Protein AF-A0AAU2BTH8-F1 (afdb_monomer)

Structure (mmCIF, N/CA/C/O backbone):
data_AF-A0AAU2BTH8-F1
#
_entry.id   AF-A0AAU2BTH8-F1
#
loop_
_atom_site.group_PDB
_atom_site.id
_atom_site.type_symbol
_atom_site.label_atom_id
_atom_site.label_alt_id
_atom_site.label_comp_id
_atom_site.label_asym_id
_atom_site.label_entity_id
_atom_site.label_seq_id
_atom_site.pdbx_PDB_ins_code
_atom_site.Cartn_x
_atom_site.Cartn_y
_atom_site.Cartn_z
_atom_site.occupancy
_atom_site.B_iso_or_equiv
_atom_site.auth_seq_id
_atom_site.auth_comp_id
_atom_site.auth_asym_id
_atom_site.auth_atom_id
_atom_site.pdbx_PDB_model_num
ATOM 1 N N . MET A 1 1 ? 7.923 -5.313 2.176 1.00 85.38 1 MET A N 1
ATOM 2 C CA . MET A 1 1 ? 8.107 -5.982 3.478 1.00 85.38 1 MET A CA 1
ATOM 3 C C . MET A 1 1 ? 9.080 -7.134 3.306 1.00 85.38 1 MET A C 1
ATOM 5 O O . MET A 1 1 ? 8.859 -7.974 2.439 1.00 85.38 1 MET A O 1
ATOM 9 N N . ARG A 1 2 ? 10.132 -7.165 4.125 1.00 87.44 2 ARG A N 1
ATOM 10 C CA . ARG A 1 2 ? 11.126 -8.245 4.199 1.00 87.44 2 ARG A CA 1
ATOM 11 C C . ARG A 1 2 ? 11.371 -8.553 5.667 1.00 87.44 2 ARG A C 1
ATOM 13 O O . ARG A 1 2 ? 11.503 -7.613 6.441 1.00 87.44 2 ARG A O 1
ATOM 20 N N . GLU A 1 3 ? 11.394 -9.827 6.058 1.00 82.75 3 GLU A N 1
ATOM 21 C CA . GLU A 1 3 ? 11.675 -10.228 7.452 1.00 82.75 3 GLU A CA 1
ATOM 22 C C . GLU A 1 3 ? 10.814 -9.469 8.487 1.00 82.75 3 GLU A C 1
ATOM 24 O O . GLU A 1 3 ? 11.285 -9.064 9.544 1.00 82.75 3 GLU A O 1
ATOM 29 N N . ARG A 1 4 ? 9.531 -9.233 8.166 1.00 79.12 4 ARG A N 1
ATOM 30 C CA . ARG A 1 4 ? 8.569 -8.441 8.970 1.00 79.12 4 ARG A CA 1
ATOM 31 C C . ARG A 1 4 ? 8.890 -6.950 9.113 1.00 79.12 4 ARG A C 1
ATOM 33 O O . ARG A 1 4 ? 8.137 -6.221 9.752 1.00 79.12 4 ARG A O 1
ATOM 40 N N . LYS A 1 5 ? 9.952 -6.464 8.476 1.00 88.50 5 LYS A N 1
ATOM 41 C CA . LYS A 1 5 ? 10.222 -5.038 8.346 1.00 88.50 5 LYS A CA 1
ATOM 42 C C . LYS A 1 5 ? 9.467 -4.485 7.143 1.00 88.50 5 LYS A C 1
ATOM 44 O O . LYS A 1 5 ? 9.673 -4.903 5.998 1.00 88.50 5 LYS A O 1
ATOM 49 N N . VAL A 1 6 ? 8.588 -3.528 7.409 1.00 93.44 6 VAL A N 1
ATOM 50 C CA . VAL A 1 6 ? 7.978 -2.692 6.376 1.00 93.44 6 VAL A CA 1
ATOM 51 C C . VAL A 1 6 ? 8.906 -1.511 6.118 1.00 93.44 6 VAL A C 1
ATOM 53 O O . VAL A 1 6 ? 9.531 -0.968 7.025 1.00 93.44 6 VAL A O 1
ATOM 56 N N . THR A 1 7 ? 9.077 -1.168 4.851 1.00 94.75 7 THR A N 1
ATOM 57 C CA . THR A 1 7 ? 9.836 0.004 4.425 1.00 94.75 7 THR A CA 1
ATOM 58 C C . THR A 1 7 ? 9.003 0.654 3.348 1.00 94.75 7 THR A C 1
ATOM 60 O O . THR A 1 7 ? 8.680 0.004 2.353 1.00 94.75 7 THR A O 1
ATOM 63 N N . GLU A 1 8 ? 8.596 1.887 3.606 1.00 94.25 8 GLU A N 1
ATOM 64 C CA . GLU A 1 8 ? 7.877 2.694 2.638 1.00 94.25 8 GLU A CA 1
ATOM 65 C C . GLU A 1 8 ? 8.851 3.152 1.553 1.00 94.25 8 GLU A C 1
ATOM 67 O O . GLU A 1 8 ? 10.003 3.499 1.831 1.00 94.25 8 GLU A O 1
ATOM 72 N N . LEU A 1 9 ? 8.402 3.076 0.306 1.00 93.12 9 LEU A N 1
ATOM 73 C CA . LEU A 1 9 ? 9.192 3.457 -0.851 1.00 93.12 9 LEU A CA 1
ATOM 74 C C . LEU A 1 9 ? 8.695 4.816 -1.318 1.00 93.12 9 LEU A C 1
ATOM 76 O O . LEU A 1 9 ? 7.629 4.916 -1.916 1.00 93.12 9 LEU A O 1
ATOM 80 N N . VAL A 1 10 ? 9.476 5.851 -1.031 1.00 90.06 10 VAL A N 1
ATOM 81 C CA . VAL A 1 10 ? 9.199 7.204 -1.507 1.00 90.06 10 VAL A CA 1
ATOM 82 C C . VAL A 1 10 ? 9.930 7.392 -2.839 1.00 90.06 10 VAL A C 1
ATOM 84 O O . VAL A 1 10 ? 11.151 7.197 -2.866 1.00 90.06 10 VAL A O 1
ATOM 87 N N . PRO A 1 11 ? 9.222 7.735 -3.933 1.00 88.69 11 PRO A N 1
ATOM 88 C CA . PRO A 1 11 ? 9.853 8.024 -5.215 1.00 88.69 11 PRO A CA 1
ATOM 89 C C . PRO A 1 11 ? 10.901 9.127 -5.079 1.00 88.69 11 PRO A C 1
ATOM 91 O O . PRO A 1 11 ? 10.684 10.114 -4.373 1.00 88.69 11 PRO A O 1
ATOM 94 N N . ARG A 1 12 ? 12.034 8.983 -5.769 1.00 88.44 12 ARG A N 1
ATOM 95 C CA . ARG A 1 12 ? 13.080 10.021 -5.776 1.00 88.44 12 ARG A CA 1
ATOM 96 C C . ARG A 1 12 ? 12.658 11.270 -6.539 1.00 88.44 12 ARG A C 1
ATOM 98 O O . ARG A 1 12 ? 13.006 12.372 -6.133 1.00 88.44 12 ARG A O 1
ATOM 105 N N . ASP A 1 13 ? 11.920 11.070 -7.625 1.00 86.88 13 ASP A N 1
ATOM 106 C CA . ASP A 1 13 ? 11.425 12.113 -8.515 1.00 86.88 13 ASP A CA 1
ATOM 107 C C . ASP A 1 13 ? 9.927 11.858 -8.774 1.00 86.88 13 ASP A C 1
ATOM 109 O O . ASP A 1 13 ? 9.553 10.809 -9.304 1.00 86.88 13 ASP A O 1
ATOM 113 N N . CYS A 1 14 ? 9.056 12.803 -8.410 1.00 85.06 14 CYS A N 1
ATOM 114 C CA . CYS A 1 14 ? 7.625 12.723 -8.716 1.00 85.06 14 CYS A CA 1
ATOM 115 C C . CYS A 1 14 ? 7.347 13.277 -10.119 1.00 85.06 14 CYS A C 1
ATOM 117 O O . CYS A 1 14 ? 7.770 14.386 -10.448 1.00 85.06 14 CYS A O 1
ATOM 119 N N . ALA A 1 15 ? 6.595 12.531 -10.928 1.00 86.62 15 ALA A N 1
ATOM 120 C CA . ALA A 1 15 ? 6.088 13.000 -12.215 1.00 86.62 15 ALA A CA 1
ATOM 121 C C . ALA A 1 15 ? 4.632 13.488 -12.080 1.00 86.62 15 ALA A C 1
ATOM 123 O O . ALA A 1 15 ? 3.918 13.017 -11.190 1.00 86.62 15 ALA A O 1
ATOM 124 N N . PRO A 1 16 ? 4.165 14.402 -12.952 1.00 88.25 16 PRO A N 1
ATOM 125 C CA . PRO A 1 16 ? 2.750 14.752 -13.020 1.00 88.25 16 PRO A CA 1
ATOM 126 C C . PRO A 1 16 ? 1.857 13.528 -13.275 1.00 88.25 16 PRO A C 1
ATOM 128 O O . PRO A 1 16 ? 2.328 12.533 -13.839 1.00 88.25 16 PRO A O 1
ATOM 131 N N . PRO A 1 17 ? 0.560 13.607 -12.926 1.00 88.00 17 PRO A N 1
ATOM 132 C CA . PRO A 1 17 ? -0.409 12.574 -13.265 1.00 88.00 17 PRO A CA 1
ATOM 133 C C . PRO A 1 17 ? -0.404 12.223 -14.756 1.00 88.00 17 PRO A C 1
ATOM 135 O O . PRO A 1 17 ? -0.146 13.064 -15.626 1.00 88.00 17 PRO A O 1
ATOM 138 N N . LEU A 1 18 ? -0.732 10.965 -15.057 1.00 85.50 18 LEU A N 1
ATOM 139 C CA . LEU A 1 18 ? -0.857 10.492 -16.433 1.00 85.50 18 LEU A CA 1
ATOM 140 C C . LEU A 1 18 ? -1.848 11.373 -17.211 1.00 85.50 18 LEU A C 1
ATOM 142 O O . LEU A 1 18 ? -2.904 11.737 -16.704 1.00 85.50 18 LEU A O 1
ATOM 146 N N . GLY A 1 19 ? -1.497 11.717 -18.451 1.00 85.75 19 GLY A N 1
ATOM 147 C CA . GLY A 1 19 ? -2.293 12.614 -19.296 1.00 85.75 19 GLY A CA 1
ATOM 148 C C . GLY A 1 19 ? -1.939 14.101 -19.178 1.00 85.75 19 GLY A C 1
ATOM 149 O O . GLY A 1 19 ? -2.407 14.881 -19.998 1.00 85.75 19 GLY A O 1
ATOM 150 N N . MET A 1 20 ? -1.065 14.503 -18.246 1.00 84.88 20 MET A N 1
ATOM 151 C CA . MET A 1 20 ? -0.569 15.888 -18.119 1.00 84.88 20 MET A CA 1
ATOM 152 C C . MET A 1 20 ? 0.821 16.095 -18.755 1.00 84.88 20 MET A C 1
ATOM 154 O O . MET A 1 20 ? 1.633 16.880 -18.268 1.00 84.88 20 MET A O 1
ATOM 158 N N . GLY A 1 21 ? 1.120 15.363 -19.832 1.00 72.31 21 GLY A N 1
ATOM 159 C CA . GLY A 1 21 ? 2.455 15.298 -20.446 1.00 72.31 21 GLY A CA 1
ATOM 160 C C . GLY A 1 21 ? 2.918 16.566 -21.173 1.00 72.31 21 GLY A C 1
ATOM 161 O O . GLY A 1 21 ? 4.107 16.693 -21.442 1.00 72.31 21 GLY A O 1
ATOM 162 N N . ASP A 1 22 ? 2.012 17.506 -21.453 1.00 81.12 22 ASP A N 1
ATOM 163 C CA . ASP A 1 22 ? 2.339 18.782 -22.109 1.00 81.12 22 ASP A CA 1
ATOM 164 C C . ASP A 1 22 ? 2.984 19.796 -21.148 1.00 81.12 22 ASP A C 1
ATOM 166 O O . ASP A 1 22 ? 3.433 20.870 -21.560 1.00 81.12 22 ASP A O 1
ATOM 170 N N . LEU A 1 23 ? 3.035 19.474 -19.852 1.00 81.62 23 LEU A N 1
ATOM 171 C CA . LEU A 1 23 ? 3.765 20.273 -18.880 1.00 81.62 23 LEU A CA 1
ATOM 172 C C . LEU A 1 23 ? 5.273 20.176 -19.163 1.00 81.62 23 LEU A C 1
ATOM 174 O O . LEU A 1 23 ? 5.775 19.088 -19.444 1.00 81.62 23 LEU A O 1
ATOM 178 N N . PRO A 1 24 ? 6.030 21.282 -19.050 1.00 81.62 24 PRO A N 1
ATOM 179 C CA . PRO A 1 24 ? 7.472 21.285 -19.271 1.00 81.62 24 PRO A CA 1
ATOM 180 C C . PRO A 1 24 ? 8.200 20.628 -18.086 1.00 81.62 24 PRO A C 1
ATOM 182 O O . PRO A 1 24 ? 8.844 21.300 -17.281 1.00 81.62 24 PRO A O 1
ATOM 185 N N . VAL A 1 25 ? 8.076 19.307 -17.962 1.00 80.88 25 VAL A N 1
ATOM 186 C CA . VAL A 1 25 ? 8.712 18.493 -16.921 1.00 80.88 25 VAL A CA 1
ATOM 187 C C . VAL A 1 25 ? 9.730 17.521 -17.528 1.00 80.88 25 VAL A C 1
ATOM 189 O O . VAL A 1 25 ? 9.570 17.087 -18.671 1.00 80.88 25 VAL A O 1
ATOM 192 N N . PRO A 1 26 ? 10.796 17.162 -16.789 1.00 80.56 26 PRO A N 1
ATOM 193 C CA . PRO A 1 26 ? 11.714 16.110 -17.211 1.00 80.56 26 PRO A CA 1
ATOM 194 C C . PRO A 1 26 ? 10.987 14.773 -17.443 1.00 80.56 26 PRO A C 1
ATOM 196 O O . PRO A 1 26 ? 9.977 14.506 -16.788 1.00 80.56 26 PRO A O 1
ATOM 199 N N . PRO A 1 27 ? 11.505 13.898 -18.327 1.00 80.69 27 PRO A N 1
ATOM 200 C CA . PRO A 1 27 ? 10.939 12.568 -18.516 1.00 80.69 27 PRO A CA 1
ATOM 201 C C . PRO A 1 27 ? 10.976 11.763 -17.205 1.00 80.69 27 PRO A C 1
ATOM 203 O O . PRO A 1 27 ? 11.913 11.929 -16.413 1.00 80.69 27 PRO A O 1
ATOM 206 N N . PRO A 1 28 ? 9.996 10.869 -16.980 1.00 81.19 28 PRO A N 1
ATOM 207 C CA . PRO A 1 28 ? 9.929 10.075 -15.762 1.00 81.19 28 PRO A CA 1
ATOM 208 C C . PRO A 1 28 ? 11.162 9.178 -15.629 1.00 81.19 28 PRO A C 1
ATOM 210 O O . PRO A 1 28 ? 11.671 8.629 -16.610 1.00 81.19 28 PRO A O 1
ATOM 213 N N . ARG A 1 29 ? 11.633 9.018 -14.392 1.00 85.94 29 ARG A N 1
ATOM 214 C CA . ARG A 1 29 ? 12.763 8.153 -14.045 1.00 85.94 29 ARG A CA 1
ATOM 215 C C . ARG A 1 29 ? 12.277 6.942 -13.269 1.00 85.94 29 ARG A C 1
ATOM 217 O O . ARG A 1 29 ? 11.323 7.023 -12.504 1.00 85.94 29 ARG A O 1
ATOM 224 N N . SER A 1 30 ? 12.944 5.815 -13.479 1.00 90.31 30 SER A N 1
ATOM 225 C CA . SER A 1 30 ? 12.656 4.579 -12.759 1.00 90.31 30 SER A CA 1
ATOM 226 C C . SER A 1 30 ? 13.519 4.474 -11.508 1.00 90.31 30 SER A C 1
ATOM 228 O O . SER A 1 30 ? 14.740 4.611 -11.581 1.00 90.31 30 SER A O 1
ATOM 230 N N . ASP A 1 31 ? 12.884 4.154 -10.383 1.00 91.38 31 ASP A N 1
ATOM 231 C CA . ASP A 1 31 ? 13.577 3.733 -9.172 1.00 91.38 31 ASP A CA 1
ATOM 232 C C . ASP A 1 31 ? 13.727 2.210 -9.145 1.00 91.38 31 ASP A C 1
ATOM 234 O O . ASP A 1 31 ? 12.830 1.456 -9.527 1.00 91.38 31 ASP A O 1
ATOM 238 N N . HIS A 1 32 ? 14.884 1.750 -8.672 1.00 92.44 32 HIS A N 1
ATOM 239 C CA . HIS A 1 32 ? 15.203 0.333 -8.555 1.00 92.44 32 HIS A CA 1
ATOM 240 C C . HIS A 1 32 ? 15.321 -0.062 -7.087 1.00 92.44 32 HIS A C 1
ATOM 242 O O . HIS A 1 32 ? 15.977 0.618 -6.297 1.00 92.44 32 HIS A O 1
ATOM 248 N N . LEU A 1 33 ? 14.739 -1.208 -6.741 1.00 91.69 33 LEU A N 1
ATOM 249 C CA . LEU A 1 33 ? 14.863 -1.812 -5.421 1.00 91.69 33 LEU A CA 1
ATOM 250 C C . LEU A 1 33 ? 15.205 -3.298 -5.523 1.00 91.69 33 LEU A C 1
ATOM 252 O O . LEU A 1 33 ? 14.834 -3.988 -6.472 1.00 91.69 33 LEU A O 1
ATOM 256 N N . THR A 1 34 ? 15.897 -3.803 -4.507 1.00 93.12 34 THR A N 1
ATOM 257 C CA . THR A 1 34 ? 16.181 -5.232 -4.381 1.00 93.12 34 THR A CA 1
ATOM 258 C C . THR A 1 34 ? 14.926 -5.958 -3.905 1.00 93.12 34 THR A C 1
ATOM 260 O O . THR A 1 34 ? 14.503 -5.738 -2.773 1.00 93.12 34 THR A O 1
ATOM 263 N N . PHE A 1 35 ? 14.376 -6.845 -4.739 1.00 92.19 35 PHE A N 1
ATOM 264 C CA . PHE A 1 35 ? 13.177 -7.645 -4.455 1.00 92.19 35 PHE A CA 1
ATOM 265 C C . PHE A 1 35 ? 13.500 -9.146 -4.545 1.00 92.19 35 PHE A C 1
ATOM 267 O O . PHE A 1 35 ? 13.612 -9.717 -5.636 1.00 92.19 35 PHE A O 1
ATOM 274 N N . THR A 1 36 ? 13.730 -9.769 -3.391 1.00 92.25 36 THR A N 1
ATOM 275 C CA . THR A 1 36 ? 14.236 -11.143 -3.237 1.00 92.25 36 THR A CA 1
ATOM 276 C C . THR A 1 36 ? 13.132 -12.134 -2.908 1.00 92.25 36 THR A C 1
ATOM 278 O O . THR A 1 36 ? 12.040 -11.749 -2.511 1.00 92.25 36 THR A O 1
ATOM 281 N N . ALA A 1 37 ? 13.411 -13.431 -3.061 1.00 90.69 37 ALA A N 1
ATOM 282 C CA . ALA A 1 37 ? 12.459 -14.471 -2.686 1.00 90.69 37 ALA A CA 1
ATOM 283 C C . ALA A 1 37 ? 12.012 -14.335 -1.217 1.00 90.69 37 ALA A C 1
ATOM 285 O O . ALA A 1 37 ? 12.847 -14.135 -0.338 1.00 90.69 37 ALA A O 1
ATOM 286 N N . GLY A 1 38 ? 10.706 -14.443 -0.973 1.00 87.75 38 GLY A N 1
ATOM 287 C CA . GLY A 1 38 ? 10.062 -14.212 0.323 1.00 87.75 38 GLY A CA 1
ATOM 288 C C . GLY A 1 38 ? 9.681 -12.752 0.599 1.00 87.75 38 GLY A C 1
ATOM 289 O O . GLY A 1 38 ? 9.004 -12.485 1.592 1.00 87.75 38 GLY A O 1
ATOM 290 N N . ASP A 1 39 ? 10.078 -11.803 -0.255 1.00 91.75 39 ASP A N 1
ATOM 291 C CA . ASP A 1 39 ? 9.647 -10.413 -0.118 1.00 91.75 39 ASP A CA 1
ATOM 292 C C . ASP A 1 39 ? 8.196 -10.227 -0.566 1.00 91.75 39 ASP A C 1
ATOM 294 O O . ASP A 1 39 ? 7.741 -10.811 -1.554 1.00 91.75 39 ASP A O 1
ATOM 298 N N . PHE A 1 40 ? 7.518 -9.298 0.108 1.00 92.69 40 PHE A N 1
ATOM 299 C CA . PHE A 1 40 ? 6.209 -8.789 -0.286 1.00 92.69 40 PHE A CA 1
ATOM 300 C C . PHE A 1 40 ? 6.315 -7.333 -0.735 1.00 92.69 40 PHE A C 1
ATOM 302 O O . PHE A 1 40 ? 6.896 -6.504 -0.025 1.00 92.69 40 PHE A O 1
ATOM 309 N N . LEU A 1 41 ? 5.706 -7.003 -1.869 1.00 94.75 41 LEU A N 1
ATOM 310 C CA . LEU A 1 41 ? 5.465 -5.634 -2.315 1.00 94.75 41 LEU A CA 1
ATOM 311 C C . LEU A 1 41 ? 3.969 -5.339 -2.192 1.00 94.75 41 LEU A C 1
ATOM 313 O O . LEU A 1 41 ? 3.145 -6.113 -2.674 1.00 94.75 41 LEU A O 1
ATOM 317 N N . VAL A 1 42 ? 3.637 -4.235 -1.526 1.00 95.94 42 VAL A N 1
ATOM 318 C CA . VAL A 1 42 ? 2.262 -3.754 -1.364 1.00 95.94 42 VAL A CA 1
ATOM 319 C C . VAL A 1 42 ? 2.162 -2.425 -2.102 1.00 95.94 42 VAL A C 1
ATOM 321 O O . VAL A 1 42 ? 2.919 -1.508 -1.792 1.00 95.94 42 VAL A O 1
ATOM 324 N N . LEU A 1 43 ? 1.268 -2.347 -3.084 1.00 96.75 43 LEU A N 1
ATOM 325 C CA . LEU A 1 43 ? 0.961 -1.136 -3.847 1.00 96.75 43 LEU A CA 1
ATOM 326 C C . LEU A 1 43 ? -0.480 -0.734 -3.547 1.00 96.75 43 LEU A C 1
ATOM 328 O O . LEU A 1 43 ? -1.346 -1.605 -3.460 1.00 96.75 43 LEU A O 1
ATOM 332 N N . TYR A 1 44 ? -0.731 0.558 -3.384 1.00 96.75 44 TYR A N 1
ATOM 333 C CA . TYR A 1 44 ? -2.034 1.072 -2.979 1.00 96.75 44 TYR A CA 1
ATOM 334 C C . TYR A 1 44 ? -2.333 2.426 -3.619 1.00 96.75 44 TYR A C 1
ATOM 336 O O . TYR A 1 44 ? -1.409 3.143 -4.005 1.00 96.75 44 TYR A O 1
ATOM 344 N N . THR A 1 45 ? -3.620 2.761 -3.718 1.00 95.69 45 THR A N 1
ATOM 345 C CA . THR A 1 45 ? -4.084 4.142 -3.923 1.00 95.69 45 THR A CA 1
ATOM 346 C C . THR A 1 45 ? -4.145 4.885 -2.592 1.00 95.69 45 THR A C 1
ATOM 348 O O . THR A 1 45 ? -4.274 4.269 -1.530 1.00 95.69 45 THR A O 1
ATOM 351 N N . ASP A 1 46 ? -4.049 6.209 -2.646 1.00 94.44 46 ASP A N 1
ATOM 352 C CA . ASP A 1 46 ? -4.176 7.110 -1.495 1.00 94.44 46 ASP A CA 1
ATOM 353 C C . ASP A 1 46 ? -5.452 6.866 -0.682 1.00 94.44 46 ASP A C 1
ATOM 355 O O . ASP A 1 46 ? -5.358 6.831 0.545 1.00 94.44 46 ASP A O 1
ATOM 359 N N . GLY A 1 47 ? -6.578 6.530 -1.319 1.00 96.38 47 GLY A N 1
ATOM 360 C CA . GLY A 1 47 ? -7.815 6.136 -0.632 1.00 96.38 47 GLY A CA 1
ATOM 361 C C . GLY A 1 47 ? -7.644 5.068 0.468 1.00 96.38 47 GLY A C 1
ATOM 362 O O . GLY A 1 47 ? -8.393 5.064 1.444 1.00 96.38 47 GLY A O 1
ATOM 363 N N . VAL A 1 48 ? -6.618 4.201 0.403 1.00 96.94 48 VAL A N 1
ATOM 364 C CA . VAL A 1 48 ? -6.282 3.264 1.501 1.00 96.94 48 VAL A CA 1
ATOM 365 C C . VAL A 1 48 ? -5.773 3.985 2.745 1.00 96.94 48 VAL A C 1
ATOM 367 O O . VAL A 1 48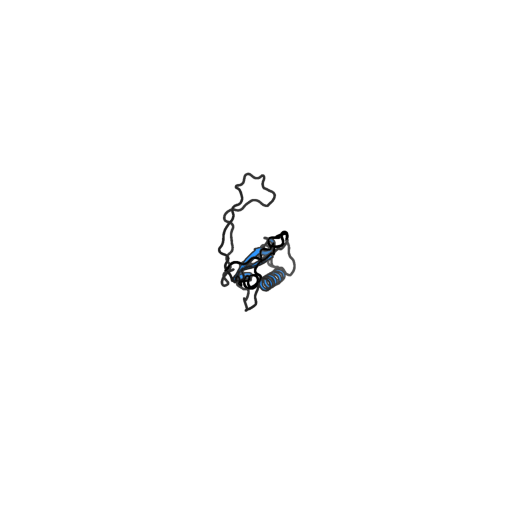 ? -6.203 3.667 3.852 1.00 96.94 48 VAL A O 1
ATOM 370 N N . ILE A 1 49 ? -4.804 4.887 2.587 1.00 95.62 49 ILE A N 1
ATOM 371 C CA . ILE A 1 49 ? -4.146 5.567 3.713 1.00 95.62 49 ILE A CA 1
ATOM 372 C C . ILE A 1 49 ? -4.945 6.785 4.179 1.00 95.62 49 ILE A C 1
ATOM 374 O O . ILE A 1 49 ? -4.868 7.158 5.350 1.00 95.62 49 ILE A O 1
ATOM 378 N N . GLU A 1 50 ? -5.748 7.367 3.290 1.00 96.44 50 GLU A N 1
ATOM 379 C CA . GLU A 1 50 ? -6.632 8.486 3.593 1.00 96.44 50 GLU A CA 1
ATOM 380 C C . GLU A 1 50 ? -7.942 8.053 4.263 1.00 96.44 50 GLU A C 1
ATOM 382 O O . GLU A 1 50 ? -8.594 8.879 4.904 1.00 96.44 50 GLU A O 1
ATOM 387 N N . ALA A 1 51 ? -8.283 6.759 4.214 1.00 96.56 51 ALA A N 1
ATOM 388 C CA . ALA A 1 51 ? -9.421 6.184 4.922 1.00 96.56 51 ALA A CA 1
ATOM 389 C C . ALA A 1 51 ? -9.386 6.505 6.426 1.00 96.56 51 ALA A C 1
ATOM 391 O O . ALA A 1 51 ? -8.365 6.338 7.105 1.00 96.56 51 ALA A O 1
ATOM 392 N N . ARG A 1 52 ? -10.528 6.945 6.967 1.00 96.31 52 ARG A N 1
ATOM 393 C CA . ARG A 1 52 ? -10.621 7.469 8.335 1.00 96.31 52 ARG A CA 1
ATOM 394 C C . ARG A 1 52 ? -11.430 6.572 9.254 1.00 96.31 52 ARG A C 1
ATOM 396 O O . ARG A 1 52 ? -12.434 5.992 8.858 1.00 96.31 52 ARG A O 1
ATOM 403 N N . SER A 1 53 ? -11.016 6.511 10.515 1.00 95.94 53 SER A N 1
ATOM 404 C CA . SER A 1 53 ? -11.842 5.947 11.579 1.00 95.94 53 SER A CA 1
ATOM 405 C C . SER A 1 53 ? -12.977 6.886 11.983 1.00 95.94 53 SER A C 1
ATOM 407 O O . SER A 1 53 ? -13.000 8.061 11.616 1.00 95.94 53 SER A O 1
ATOM 409 N N . SER A 1 54 ? -13.872 6.408 12.851 1.00 93.19 54 SER A N 1
ATOM 410 C CA . SER A 1 54 ? -14.914 7.237 13.479 1.00 93.19 54 SER A CA 1
ATOM 411 C C . SER A 1 54 ? -14.367 8.427 14.281 1.00 93.19 54 SER A C 1
ATOM 413 O O . SER A 1 54 ? -15.082 9.399 14.506 1.00 93.19 54 SER A O 1
ATOM 415 N N . THR A 1 55 ? -13.098 8.376 14.698 1.00 95.25 55 THR A N 1
ATOM 416 C CA . THR A 1 55 ? -12.395 9.485 15.364 1.00 95.25 55 THR A CA 1
ATOM 417 C C . THR A 1 55 ? -11.633 10.381 14.380 1.00 95.25 55 THR A C 1
ATOM 419 O O . THR A 1 55 ? -10.894 11.262 14.810 1.00 95.25 55 THR A O 1
ATOM 422 N N . GLY A 1 56 ? -11.755 10.139 13.071 1.00 94.88 56 GLY A N 1
ATOM 423 C CA . GLY A 1 56 ? -11.076 10.877 12.002 1.00 94.88 56 GLY A CA 1
ATOM 424 C C . GLY A 1 56 ? -9.625 10.459 11.735 1.00 94.88 56 GLY A C 1
ATOM 425 O O . GLY A 1 56 ? -8.961 11.089 10.907 1.00 94.88 56 GLY A O 1
ATOM 426 N N . ALA A 1 57 ? -9.117 9.423 12.412 1.00 97.06 57 ALA A N 1
ATOM 427 C CA . ALA A 1 57 ? -7.722 9.001 12.292 1.00 97.06 57 ALA A CA 1
ATOM 428 C C . ALA A 1 57 ? -7.480 8.220 10.994 1.00 97.06 57 ALA A C 1
ATOM 430 O O . ALA A 1 57 ? -8.238 7.304 10.674 1.00 97.06 57 ALA A O 1
ATOM 431 N N . PHE A 1 58 ? -6.403 8.559 10.286 1.00 96.75 58 PHE A N 1
ATOM 432 C CA . PHE A 1 58 ? -5.966 7.863 9.076 1.00 96.75 58 PHE A CA 1
ATOM 433 C C . PHE A 1 58 ? -5.617 6.395 9.333 1.00 96.75 58 PHE A C 1
ATOM 435 O O . PHE A 1 58 ? -5.247 6.016 10.450 1.00 96.75 58 PHE A O 1
ATOM 442 N N . TYR A 1 59 ? -5.737 5.568 8.298 1.00 97.25 59 TYR A N 1
ATOM 443 C CA . TYR A 1 59 ? -5.449 4.144 8.383 1.00 97.25 59 TYR A CA 1
ATOM 444 C C . TYR A 1 59 ? -3.930 3.878 8.429 1.00 97.25 59 TYR A C 1
ATOM 446 O O . TYR A 1 59 ? -3.216 4.206 7.478 1.00 97.25 59 TYR A O 1
ATOM 454 N N . PRO A 1 60 ? -3.393 3.251 9.496 1.00 96.50 60 PRO A N 1
ATOM 455 C CA . PRO A 1 60 ? -1.950 3.072 9.668 1.00 96.50 60 PRO A CA 1
ATOM 456 C C . PRO A 1 60 ? -1.426 1.851 8.886 1.00 96.50 60 PRO A C 1
ATOM 458 O O . PRO A 1 60 ? -0.949 0.875 9.471 1.00 96.50 60 PRO A O 1
ATOM 461 N N . LEU A 1 61 ? -1.517 1.879 7.551 1.00 96.19 61 LEU A N 1
ATOM 462 C CA . LEU A 1 61 ? -1.252 0.726 6.673 1.00 96.19 61 LEU A CA 1
ATOM 463 C C . LEU A 1 61 ? 0.077 0.014 6.974 1.00 96.19 61 LEU A C 1
ATOM 465 O O . LEU A 1 61 ? 0.107 -1.213 7.088 1.00 96.19 61 LEU A O 1
ATOM 469 N N . ALA A 1 62 ? 1.174 0.761 7.128 1.00 94.38 62 ALA A N 1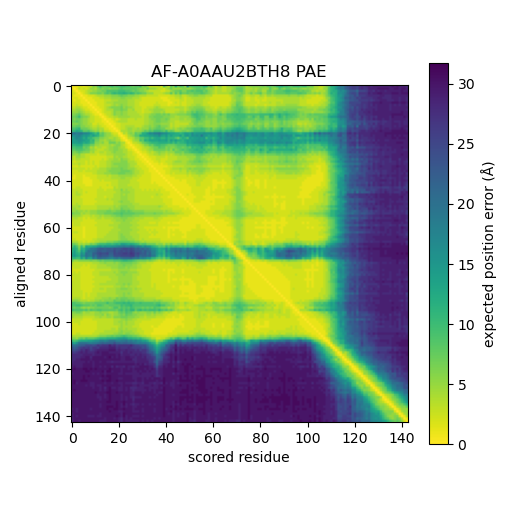
ATOM 470 C CA . ALA A 1 62 ? 2.495 0.180 7.366 1.00 94.38 62 ALA A CA 1
ATOM 471 C C . ALA A 1 62 ? 2.547 -0.654 8.660 1.00 94.38 62 ALA A C 1
ATOM 473 O O . ALA A 1 62 ? 3.132 -1.740 8.676 1.00 94.38 62 ALA A O 1
ATOM 474 N N . GLU A 1 63 ? 1.890 -0.187 9.724 1.00 94.50 63 GLU A N 1
ATOM 475 C CA . GLU A 1 63 ? 1.804 -0.894 11.005 1.00 94.50 63 GLU A CA 1
ATOM 476 C C . GLU A 1 63 ? 0.962 -2.166 10.877 1.00 94.50 63 GLU A C 1
ATOM 478 O O . GLU A 1 63 ? 1.350 -3.229 11.370 1.00 94.50 63 GLU A O 1
ATOM 483 N N . ARG A 1 64 ? -0.159 -2.089 10.152 1.00 93.94 64 ARG A N 1
ATOM 484 C CA . ARG A 1 64 ? -1.047 -3.237 9.911 1.00 93.94 64 ARG A CA 1
ATOM 485 C C . ARG A 1 64 ? -0.343 -4.326 9.110 1.00 93.94 64 ARG A C 1
ATOM 487 O O . ARG A 1 64 ? -0.365 -5.487 9.519 1.00 93.94 64 ARG A O 1
ATOM 494 N N . VAL A 1 65 ? 0.383 -3.951 8.055 1.00 93.50 65 VAL A N 1
ATOM 495 C CA . VAL A 1 65 ? 1.226 -4.876 7.278 1.00 93.50 65 VAL A CA 1
ATOM 496 C C . VAL A 1 65 ? 2.307 -5.508 8.160 1.00 93.50 65 VAL A C 1
ATOM 498 O O . VAL A 1 65 ? 2.493 -6.722 8.110 1.00 93.50 65 VAL A O 1
ATOM 501 N N . ALA A 1 66 ? 2.995 -4.726 8.999 1.00 90.38 66 ALA A N 1
ATOM 502 C CA . ALA A 1 66 ? 4.042 -5.245 9.887 1.00 90.38 66 ALA A CA 1
ATOM 503 C C . ALA A 1 66 ? 3.491 -6.217 10.950 1.00 90.38 66 ALA A C 1
ATOM 505 O O . ALA A 1 66 ? 4.160 -7.184 11.333 1.00 90.38 66 ALA A O 1
ATOM 506 N N . SER A 1 67 ? 2.257 -5.982 11.406 1.00 88.44 67 SER A N 1
ATOM 507 C CA . SER A 1 67 ? 1.574 -6.822 12.393 1.00 88.44 67 SER A CA 1
ATOM 508 C C . SER A 1 67 ? 1.081 -8.161 11.834 1.00 88.44 67 SER A C 1
ATOM 510 O O . SER A 1 67 ? 0.763 -9.065 12.611 1.00 88.44 67 SER A O 1
ATOM 512 N N . PHE A 1 68 ? 1.056 -8.327 10.505 1.00 85.06 68 PHE A N 1
ATOM 513 C CA . PHE A 1 68 ? 0.535 -9.528 9.864 1.00 85.06 68 PHE A CA 1
ATOM 514 C C . PHE A 1 68 ? 1.308 -10.790 10.305 1.00 85.06 68 PHE A C 1
ATOM 516 O O . PHE A 1 68 ? 2.532 -10.872 10.148 1.00 85.06 68 PHE A O 1
ATOM 523 N N . PRO A 1 69 ? 0.624 -11.802 10.871 1.00 70.25 69 PRO A N 1
ATOM 524 C CA . PRO A 1 69 ? 1.266 -13.036 11.293 1.00 70.25 69 PRO A CA 1
ATOM 525 C C . PRO A 1 69 ? 1.524 -13.945 10.086 1.00 70.25 69 PRO A C 1
ATOM 527 O O . PRO A 1 69 ? 0.621 -14.622 9.595 1.00 70.25 69 PRO A O 1
ATOM 530 N N . THR A 1 70 ? 2.773 -14.021 9.629 1.00 63.50 70 THR A N 1
ATOM 531 C CA . THR A 1 70 ? 3.210 -15.039 8.663 1.00 63.50 70 THR A CA 1
ATOM 532 C C . THR A 1 70 ? 3.321 -16.400 9.357 1.00 63.50 70 THR A C 1
ATOM 534 O O . THR A 1 70 ? 4.390 -16.820 9.796 1.00 63.50 70 THR A O 1
ATOM 537 N N . LEU A 1 71 ? 2.191 -17.094 9.501 1.00 57.53 71 LEU A N 1
ATOM 538 C CA . LEU A 1 71 ? 2.195 -18.546 9.698 1.00 57.53 71 LEU A CA 1
ATOM 539 C C . LEU A 1 71 ? 2.708 -19.229 8.413 1.00 57.53 71 LEU A C 1
ATOM 541 O O . LEU A 1 71 ? 2.584 -18.645 7.330 1.00 57.53 71 LEU A O 1
ATOM 545 N N . PRO A 1 72 ? 3.242 -20.462 8.481 1.00 51.66 72 PRO A N 1
ATOM 546 C CA . PRO A 1 72 ? 3.485 -21.262 7.282 1.00 51.66 72 PRO A CA 1
ATOM 547 C C . PRO A 1 72 ? 2.179 -21.362 6.471 1.00 51.66 72 PRO A C 1
ATOM 549 O O . PRO A 1 72 ? 1.193 -21.907 6.959 1.00 51.66 72 PRO A O 1
ATOM 552 N N . GLY A 1 73 ? 2.147 -20.769 5.270 1.00 56.44 73 GLY A N 1
ATOM 553 C CA . GLY A 1 73 ? 0.937 -20.637 4.435 1.00 56.44 73 GLY A CA 1
ATOM 554 C C . GLY A 1 73 ? 0.325 -19.225 4.354 1.00 56.44 73 GLY A C 1
ATOM 555 O O . GLY A 1 73 ? -0.676 -19.027 3.665 1.00 56.44 73 GLY A O 1
ATOM 556 N N . GLY A 1 74 ? 0.912 -18.226 5.018 1.00 72.38 74 GLY A N 1
ATOM 557 C CA . GLY A 1 74 ? 0.526 -16.815 4.902 1.00 72.38 74 GLY A CA 1
ATOM 558 C C . GLY A 1 74 ? 1.031 -16.163 3.611 1.00 72.38 74 GLY A C 1
ATOM 559 O O . GLY A 1 74 ? 2.004 -15.421 3.654 1.00 72.38 74 GLY A O 1
ATOM 560 N N . GLY A 1 75 ? 0.386 -16.457 2.480 1.00 85.94 75 GLY A N 1
ATOM 561 C CA . GLY A 1 75 ? 0.684 -15.850 1.175 1.00 85.94 75 GLY A CA 1
ATOM 562 C C . GLY A 1 75 ? 0.020 -14.477 0.948 1.00 85.94 75 GLY A C 1
ATOM 563 O O . GLY A 1 75 ? -0.660 -13.958 1.845 1.00 85.94 75 GLY A O 1
ATOM 564 N N . PRO A 1 76 ? 0.158 -13.894 -0.258 1.00 91.31 76 PRO A N 1
ATOM 565 C CA . PRO A 1 76 ? -0.323 -12.549 -0.590 1.00 91.31 76 PRO A CA 1
ATOM 566 C C . PRO A 1 76 ? -1.829 -12.390 -0.374 1.00 91.31 76 PRO A C 1
ATOM 568 O O . PRO A 1 76 ? -2.263 -11.373 0.160 1.00 91.31 76 PRO A O 1
ATOM 571 N N . ASP A 1 77 ? -2.622 -13.421 -0.676 1.00 91.81 77 ASP A N 1
ATOM 572 C CA . ASP A 1 77 ? -4.074 -13.411 -0.465 1.00 91.81 77 ASP A CA 1
ATOM 573 C C . ASP A 1 77 ? -4.466 -13.257 1.007 1.00 91.81 77 ASP A C 1
ATOM 575 O O . ASP A 1 77 ? -5.466 -12.622 1.343 1.00 91.81 77 ASP A O 1
ATOM 579 N N . SER A 1 78 ? -3.694 -13.865 1.908 1.00 91.69 78 SER A N 1
ATOM 580 C CA . SER A 1 78 ? -3.965 -13.797 3.342 1.00 91.69 78 SER A CA 1
ATOM 581 C C . SER A 1 78 ? -3.634 -12.416 3.898 1.00 91.69 78 SER A C 1
ATOM 583 O O . SER A 1 78 ? -4.407 -11.903 4.707 1.00 91.69 78 SER A O 1
ATOM 585 N N . LEU A 1 79 ? -2.548 -11.795 3.424 1.00 92.19 79 LEU A N 1
ATOM 586 C CA . LEU A 1 79 ? -2.216 -10.410 3.759 1.00 92.19 79 LEU A CA 1
ATOM 587 C C . LEU A 1 79 ? -3.267 -9.443 3.196 1.00 92.19 79 LEU A C 1
ATOM 589 O O . LEU A 1 79 ? -3.773 -8.600 3.933 1.00 92.19 79 LEU A O 1
ATOM 593 N N . LEU A 1 80 ? -3.662 -9.613 1.932 1.00 94.12 80 LEU A N 1
ATOM 594 C CA . LEU A 1 80 ? -4.682 -8.785 1.288 1.00 94.12 80 LEU A CA 1
ATOM 595 C C . LEU A 1 80 ? -6.020 -8.855 2.040 1.00 94.12 80 LEU A C 1
ATOM 597 O O . LEU A 1 80 ? -6.584 -7.822 2.392 1.00 94.12 80 LEU A O 1
ATOM 601 N N . ARG A 1 81 ? -6.503 -10.064 2.363 1.00 93.25 81 ARG A N 1
ATOM 602 C CA . ARG A 1 81 ? -7.733 -10.244 3.158 1.00 93.25 81 ARG A CA 1
ATOM 603 C C . ARG A 1 81 ? -7.619 -9.660 4.561 1.00 93.25 81 ARG A C 1
ATOM 605 O O . ARG A 1 81 ? -8.606 -9.142 5.078 1.00 93.25 81 ARG A O 1
ATOM 612 N N . HIS A 1 82 ? -6.450 -9.782 5.189 1.00 93.44 82 HIS A N 1
ATOM 613 C CA . HIS A 1 82 ? -6.209 -9.209 6.507 1.00 93.44 82 HIS A CA 1
ATOM 614 C C . HIS A 1 82 ? -6.351 -7.685 6.472 1.00 93.44 82 HIS A C 1
ATOM 616 O O . HIS A 1 82 ? -7.146 -7.157 7.245 1.00 93.44 82 HIS A O 1
ATOM 622 N N . ILE A 1 83 ? -5.655 -7.016 5.546 1.00 95.25 83 ILE A N 1
ATOM 623 C CA . ILE A 1 83 ? -5.709 -5.556 5.396 1.00 95.25 83 ILE A CA 1
ATOM 624 C C . ILE A 1 83 ? -7.121 -5.113 5.024 1.00 95.25 83 ILE A C 1
ATOM 626 O O . ILE A 1 83 ? -7.660 -4.227 5.666 1.00 95.25 83 ILE A O 1
ATOM 630 N N . HIS A 1 84 ? -7.764 -5.764 4.051 1.00 95.06 84 HIS A N 1
ATOM 631 C CA . HIS A 1 84 ? -9.114 -5.387 3.629 1.00 95.06 84 HIS A CA 1
ATOM 632 C C . HIS A 1 84 ? -10.131 -5.462 4.781 1.00 95.06 84 HIS A C 1
ATOM 634 O O . HIS A 1 84 ? -10.913 -4.536 4.984 1.00 95.06 84 HIS A O 1
ATOM 640 N N . ARG A 1 85 ? -10.100 -6.533 5.587 1.00 95.44 85 ARG A N 1
ATOM 641 C CA . ARG A 1 85 ? -10.980 -6.656 6.759 1.00 95.44 85 ARG A CA 1
ATOM 642 C C . ARG A 1 85 ? -10.662 -5.612 7.829 1.00 95.44 85 ARG A C 1
ATOM 644 O O . ARG A 1 85 ? -11.583 -5.065 8.426 1.00 95.44 85 ARG A O 1
ATOM 651 N N . ASP A 1 86 ? -9.382 -5.392 8.110 1.00 96.25 86 ASP A N 1
ATOM 652 C CA . ASP A 1 86 ? -8.947 -4.425 9.119 1.00 96.25 86 ASP A CA 1
ATOM 653 C C . ASP A 1 86 ? -9.309 -2.991 8.707 1.00 96.25 86 ASP A C 1
ATOM 655 O O . ASP A 1 86 ? -9.817 -2.236 9.527 1.00 96.25 86 ASP A O 1
ATOM 659 N N . LEU A 1 87 ? -9.177 -2.663 7.421 1.00 96.44 87 LEU A N 1
ATOM 660 C CA . LEU A 1 87 ? -9.592 -1.395 6.829 1.00 96.44 87 LEU A CA 1
ATOM 661 C C . LEU A 1 87 ? -11.098 -1.158 6.986 1.00 96.44 87 LEU A C 1
ATOM 663 O O . LEU A 1 87 ? -11.494 -0.140 7.541 1.00 96.44 87 LEU A O 1
ATOM 667 N N . LEU A 1 88 ? -11.939 -2.125 6.601 1.00 96.19 88 LEU A N 1
ATOM 668 C CA . LEU A 1 88 ? -1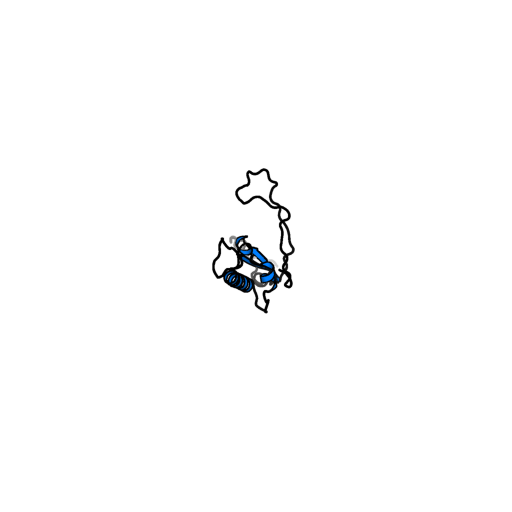3.390 -2.021 6.805 1.00 96.19 88 LEU A CA 1
ATOM 669 C C . LEU A 1 88 ? -13.755 -1.888 8.289 1.00 96.19 88 LEU A C 1
ATOM 671 O O . LEU A 1 88 ? -14.667 -1.147 8.643 1.00 96.19 88 LEU A O 1
ATOM 675 N N . SER A 1 89 ? -13.045 -2.590 9.175 1.00 96.62 89 SER A N 1
ATOM 676 C CA . SER A 1 89 ? -13.254 -2.440 10.615 1.00 96.62 89 SER A CA 1
ATOM 677 C C . SER A 1 89 ? -12.834 -1.057 11.116 1.00 96.62 89 SER A C 1
ATOM 679 O O . SER A 1 89 ? -13.499 -0.514 11.996 1.00 96.62 89 SER A O 1
ATOM 681 N N . HIS A 1 90 ? -11.741 -0.501 10.590 1.00 96.38 90 HIS A N 1
ATOM 682 C CA . HIS A 1 90 ? -11.217 0.810 10.971 1.00 96.38 90 HIS A CA 1
ATOM 683 C C . HIS A 1 90 ? -12.192 1.917 10.591 1.00 96.38 90 HIS A C 1
ATOM 685 O O . HIS A 1 90 ? -12.451 2.791 11.415 1.00 96.38 90 HIS A O 1
ATOM 691 N N . THR A 1 91 ? -12.782 1.841 9.397 1.00 96.38 91 THR A N 1
ATOM 692 C CA . THR A 1 91 ? -13.709 2.861 8.890 1.00 96.38 91 THR A CA 1
ATOM 693 C C . THR A 1 91 ? -15.168 2.665 9.308 1.00 96.38 91 THR A C 1
ATOM 695 O O . THR A 1 91 ? -16.029 3.479 8.984 1.00 96.38 91 THR A O 1
ATOM 698 N N . GLY A 1 92 ? -15.493 1.578 10.016 1.00 94.62 92 GLY A N 1
ATOM 699 C CA . GLY A 1 92 ? -16.886 1.230 10.315 1.00 94.62 92 GLY A CA 1
ATOM 700 C C . GLY A 1 92 ? -17.678 0.778 9.080 1.00 94.62 92 GLY A C 1
ATOM 701 O O . GLY A 1 92 ? -18.905 0.867 9.063 1.00 94.62 92 GLY A O 1
ATOM 702 N N . GLY A 1 93 ? -16.984 0.291 8.049 1.00 92.06 93 GLY A N 1
ATOM 703 C CA . GLY A 1 93 ? -17.564 -0.272 6.832 1.00 92.06 93 GLY A CA 1
ATOM 704 C C . GLY A 1 93 ? -17.934 0.754 5.762 1.00 92.06 93 GLY A C 1
ATOM 705 O O . GLY A 1 93 ? -18.562 0.375 4.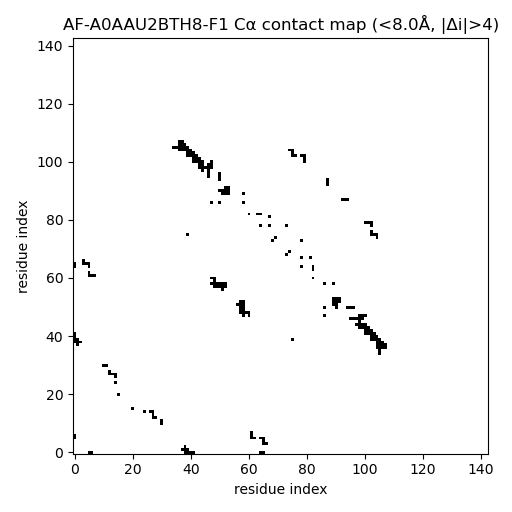777 1.00 92.06 93 GLY A O 1
ATOM 706 N N . GLN A 1 94 ? -17.580 2.026 5.943 1.00 90.06 94 GLN A N 1
ATOM 707 C CA . GLN A 1 94 ? -17.770 3.080 4.945 1.00 90.06 94 GLN A CA 1
ATOM 708 C C . GLN A 1 94 ? -16.414 3.481 4.369 1.00 90.06 94 GLN A C 1
ATOM 710 O O . GLN A 1 94 ? -15.458 3.645 5.118 1.00 90.06 94 GLN A O 1
ATOM 715 N N . LEU A 1 95 ? -16.306 3.583 3.049 1.00 90.19 95 LEU A N 1
ATOM 716 C CA . LEU A 1 95 ? -15.102 4.064 2.375 1.00 90.19 95 LEU A CA 1
ATOM 717 C C . LEU A 1 95 ? -15.475 5.367 1.674 1.00 90.19 95 LEU A C 1
ATOM 719 O O . LEU A 1 95 ? -16.451 5.393 0.928 1.00 90.19 95 LEU A O 1
ATOM 723 N N . ASP A 1 96 ? -14.726 6.428 1.958 1.00 86.50 96 ASP A N 1
ATOM 724 C CA . ASP A 1 96 ? -15.014 7.774 1.450 1.00 86.50 96 ASP A CA 1
ATOM 725 C C . ASP A 1 96 ? -14.394 8.035 0.065 1.00 86.50 96 ASP A C 1
ATOM 727 O O . ASP A 1 96 ? -14.713 9.040 -0.566 1.00 86.50 96 ASP A O 1
ATOM 731 N N . ASP A 1 97 ? -13.521 7.137 -0.401 1.00 92.50 97 ASP A N 1
ATOM 732 C CA . ASP A 1 97 ? -12.787 7.231 -1.664 1.00 92.50 97 ASP A CA 1
ATOM 733 C C . ASP A 1 97 ? -12.548 5.837 -2.275 1.00 92.50 97 ASP A C 1
ATOM 735 O O . ASP A 1 97 ? -12.752 4.806 -1.616 1.00 92.50 97 ASP A O 1
ATOM 739 N N . ASP A 1 98 ? -12.111 5.798 -3.533 1.00 94.12 98 ASP A N 1
ATOM 740 C CA . ASP A 1 98 ? -11.788 4.570 -4.247 1.00 94.12 98 ASP A CA 1
ATOM 741 C C . ASP A 1 98 ? -10.536 3.891 -3.678 1.00 94.12 98 ASP A C 1
ATOM 743 O O . ASP A 1 98 ? -9.460 4.470 -3.502 1.00 94.12 98 ASP A O 1
ATOM 747 N N . ILE A 1 99 ? -10.663 2.586 -3.440 1.00 95.00 99 ILE A N 1
ATOM 748 C CA . ILE A 1 99 ? -9.604 1.788 -2.833 1.00 95.00 99 ILE A CA 1
ATOM 749 C C . ILE A 1 99 ? -9.124 0.710 -3.790 1.00 95.00 99 ILE A C 1
ATOM 751 O O . ILE A 1 99 ? -9.871 -0.194 -4.168 1.00 95.00 99 ILE A O 1
ATOM 755 N N . ALA A 1 100 ? -7.831 0.750 -4.103 1.00 95.94 100 ALA A N 1
ATOM 756 C CA . ALA A 1 100 ? -7.127 -0.345 -4.747 1.00 95.94 100 ALA A CA 1
ATOM 757 C C . ALA A 1 100 ? -5.910 -0.755 -3.914 1.00 95.94 100 ALA A C 1
ATOM 759 O O . ALA A 1 100 ? -5.132 0.080 -3.454 1.00 95.94 100 ALA A O 1
ATOM 760 N N . LEU A 1 101 ? -5.740 -2.066 -3.740 1.00 96.88 101 LEU A N 1
ATOM 761 C CA . LEU A 1 101 ? -4.628 -2.663 -3.010 1.00 96.88 101 LEU A CA 1
ATOM 762 C C . LEU A 1 101 ? -4.135 -3.899 -3.764 1.00 96.88 101 LEU A C 1
ATOM 764 O O . LEU A 1 101 ? -4.907 -4.814 -4.049 1.00 96.88 101 LEU A O 1
ATOM 768 N N . LEU A 1 102 ? -2.840 -3.937 -4.065 1.00 97.19 102 LEU A N 1
ATOM 769 C CA . LEU A 1 102 ? -2.180 -5.047 -4.743 1.00 97.19 102 LEU A CA 1
ATOM 770 C C . LEU A 1 102 ? -1.045 -5.578 -3.871 1.00 97.19 102 LEU A C 1
ATOM 772 O O . LEU A 1 102 ? -0.174 -4.826 -3.437 1.00 97.19 102 LEU A O 1
ATOM 776 N N . VAL A 1 103 ? -1.042 -6.891 -3.646 1.00 95.88 103 VAL A N 1
ATOM 777 C CA . VAL A 1 103 ? -0.002 -7.585 -2.883 1.00 95.88 103 VAL A CA 1
ATOM 778 C C . VAL A 1 103 ? 0.706 -8.576 -3.797 1.00 95.88 103 VAL A C 1
ATOM 780 O O . VAL A 1 103 ? 0.081 -9.472 -4.360 1.00 95.88 103 VAL A O 1
ATOM 783 N N . ILE A 1 104 ? 2.020 -8.425 -3.926 1.00 94.44 104 ILE A N 1
ATOM 784 C CA . ILE A 1 104 ? 2.878 -9.273 -4.755 1.00 94.44 104 ILE A CA 1
ATOM 785 C C . ILE A 1 104 ? 3.883 -9.964 -3.842 1.00 94.44 104 ILE A C 1
ATOM 787 O O . ILE A 1 104 ? 4.617 -9.295 -3.120 1.00 94.44 104 ILE A O 1
ATOM 791 N N . GLU A 1 105 ? 3.957 -11.290 -3.904 1.00 92.69 105 GLU A N 1
ATOM 792 C CA . GLU A 1 105 ? 5.011 -12.068 -3.251 1.00 92.69 105 GLU A CA 1
ATOM 793 C C . GLU A 1 105 ? 6.028 -12.534 -4.293 1.00 92.69 105 GLU A C 1
ATOM 795 O O . GLU A 1 105 ? 5.666 -13.131 -5.315 1.00 92.69 105 GLU A O 1
ATOM 800 N N . ARG A 1 106 ? 7.321 -12.316 -4.033 1.00 91.81 106 ARG A N 1
ATOM 801 C CA . ARG A 1 106 ? 8.363 -12.960 -4.832 1.00 91.81 106 ARG A CA 1
ATOM 802 C C . ARG A 1 106 ? 8.573 -14.379 -4.326 1.00 91.81 106 ARG A C 1
ATOM 804 O O . ARG A 1 106 ? 9.285 -14.601 -3.355 1.00 91.81 106 ARG A O 1
ATOM 811 N N . VAL A 1 107 ? 8.017 -15.361 -5.021 1.00 89.50 107 VAL A N 1
ATOM 812 C CA . VAL A 1 107 ? 8.277 -16.769 -4.697 1.00 89.50 107 VAL A CA 1
ATOM 813 C C . VAL A 1 107 ? 9.664 -17.209 -5.196 1.00 89.50 107 VAL A C 1
ATOM 815 O O . VAL A 1 107 ? 10.155 -16.677 -6.201 1.00 89.50 107 VAL A O 1
ATOM 818 N N . PRO A 1 108 ? 10.319 -18.183 -4.534 1.00 85.06 108 PRO A N 1
ATOM 819 C CA . PRO A 1 108 ? 11.533 -18.792 -5.060 1.00 85.06 108 PRO A CA 1
ATOM 820 C C . PRO A 1 108 ? 11.285 -19.348 -6.463 1.00 85.06 108 PRO A C 1
ATOM 822 O O . PRO A 1 108 ? 10.267 -20.001 -6.714 1.00 85.06 108 PRO A O 1
ATOM 825 N N . THR A 1 109 ? 12.237 -19.139 -7.372 1.00 78.56 109 THR A N 1
ATOM 826 C CA . THR A 1 109 ? 12.227 -19.813 -8.669 1.00 78.56 109 THR A CA 1
ATOM 827 C C . THR A 1 109 ? 12.460 -21.302 -8.428 1.00 78.56 109 THR A C 1
ATOM 829 O O . THR A 1 109 ? 13.594 -21.775 -8.390 1.00 78.56 109 THR A O 1
ATOM 832 N N . ARG A 1 110 ? 11.383 -22.068 -8.248 1.00 67.25 110 ARG A N 1
ATOM 833 C CA . ARG A 1 110 ? 11.439 -23.517 -8.444 1.00 67.25 110 ARG A CA 1
ATOM 834 C C . ARG A 1 110 ? 11.839 -23.739 -9.899 1.00 67.25 110 ARG A C 1
ATOM 836 O O . ARG A 1 110 ? 11.276 -23.102 -10.783 1.00 67.25 110 ARG A O 1
ATOM 843 N N . HIS A 1 111 ? 12.852 -24.564 -10.135 1.00 55.97 111 HIS A N 1
ATOM 844 C CA . HIS A 1 111 ? 13.371 -24.911 -11.457 1.00 55.97 111 HIS A CA 1
ATOM 845 C C . HIS A 1 111 ? 12.227 -25.504 -12.312 1.00 55.97 111 HIS A C 1
ATOM 847 O O . HIS A 1 111 ? 12.036 -26.712 -12.351 1.00 55.97 111 HIS A O 1
ATOM 853 N N . LEU A 1 112 ? 11.415 -24.671 -12.970 1.00 57.78 112 LEU A N 1
ATOM 854 C CA . LEU A 1 112 ? 10.305 -25.108 -13.833 1.00 57.78 112 LEU A CA 1
ATOM 855 C C . LEU A 1 112 ? 10.804 -25.684 -15.175 1.00 57.78 112 LEU A C 1
ATOM 857 O O . LEU A 1 112 ? 10.010 -25.965 -16.062 1.00 57.78 112 LEU A O 1
ATOM 861 N N . LEU A 1 113 ? 12.116 -25.887 -15.326 1.00 56.66 113 LEU A N 1
ATOM 862 C CA . LEU A 1 113 ? 12.770 -26.368 -16.542 1.00 56.66 113 LEU A CA 1
ATOM 863 C C . LEU A 1 113 ? 13.527 -27.680 -16.291 1.00 56.66 113 LEU A C 1
ATOM 865 O O . LEU A 1 113 ? 14.734 -27.758 -16.498 1.00 56.66 113 LEU A O 1
ATOM 869 N N . ARG A 1 114 ? 12.839 -28.720 -15.806 1.00 48.78 114 ARG A N 1
ATOM 870 C CA . ARG A 1 114 ? 13.378 -30.095 -15.814 1.00 48.78 114 ARG A CA 1
ATOM 871 C C . ARG A 1 114 ? 12.252 -31.135 -15.801 1.00 48.78 114 ARG A C 1
ATOM 873 O O . ARG A 1 114 ? 12.081 -31.841 -14.811 1.00 48.78 114 ARG A O 1
ATOM 880 N N . PRO A 1 115 ? 11.362 -31.104 -16.812 1.00 45.94 115 PRO A N 1
ATOM 881 C CA . PRO A 1 115 ? 11.320 -32.282 -17.689 1.00 45.94 115 PRO A CA 1
ATOM 882 C C . PRO A 1 115 ? 11.005 -32.019 -19.180 1.00 45.94 115 PRO A C 1
ATOM 884 O O . PRO A 1 115 ? 10.763 -32.975 -19.903 1.00 45.94 115 PRO A O 1
ATOM 887 N N . LEU A 1 116 ? 11.001 -30.778 -19.691 1.00 57.09 116 LEU A N 1
ATOM 888 C CA . LEU A 1 116 ? 10.662 -30.553 -21.116 1.00 57.09 116 LEU A CA 1
ATOM 889 C C . LEU A 1 116 ? 11.837 -30.744 -22.100 1.00 57.09 116 LEU A C 1
ATOM 891 O O . LEU A 1 116 ? 11.645 -30.606 -23.302 1.00 57.09 116 LEU A O 1
ATOM 895 N N . LEU A 1 117 ? 13.043 -31.049 -21.610 1.00 57.09 117 LEU A N 1
ATOM 896 C CA . LEU A 1 117 ? 14.233 -31.285 -22.445 1.00 57.09 117 LEU A CA 1
ATOM 897 C C . LEU A 1 117 ? 14.786 -32.715 -22.341 1.00 57.09 117 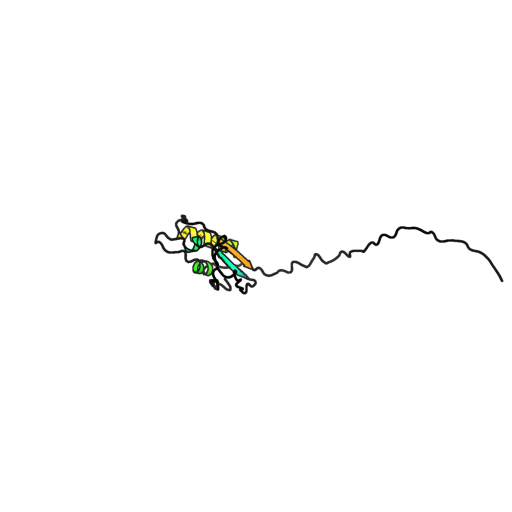LEU A C 1
ATOM 899 O O . LEU A 1 117 ? 15.805 -33.010 -22.957 1.00 57.09 117 LEU A O 1
ATOM 903 N N . ASP A 1 1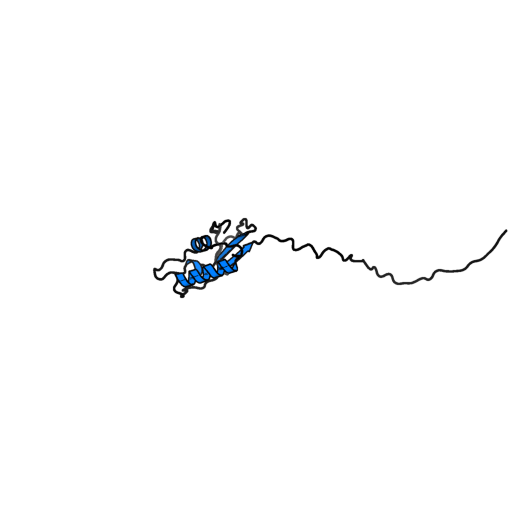18 ? 14.110 -33.613 -21.622 1.00 53.94 118 ASP A N 1
ATOM 904 C CA . ASP A 1 118 ? 14.475 -35.028 -21.601 1.00 53.94 118 ASP A CA 1
ATOM 905 C C . ASP A 1 118 ? 13.616 -35.785 -22.628 1.00 53.94 118 ASP A C 1
ATOM 907 O O . ASP A 1 118 ? 12.546 -36.303 -22.318 1.00 53.94 118 ASP A O 1
ATOM 911 N N . GLY A 1 119 ? 14.105 -35.856 -23.872 1.00 51.22 119 GLY A N 1
ATOM 912 C CA . GLY A 1 119 ? 13.895 -37.061 -24.681 1.00 51.22 119 GLY A CA 1
ATOM 913 C C . GLY A 1 119 ? 13.007 -37.000 -25.927 1.00 51.22 119 GLY A C 1
ATOM 914 O O . GLY A 1 119 ? 12.276 -37.955 -26.167 1.00 51.22 119 GLY A O 1
ATOM 915 N N . HIS A 1 120 ? 13.114 -35.981 -26.783 1.00 44.38 120 HIS A N 1
ATOM 916 C CA . HIS A 1 120 ? 12.842 -36.190 -28.216 1.00 44.38 120 HIS A CA 1
ATOM 917 C C . HIS A 1 120 ? 13.983 -35.607 -29.057 1.00 44.38 120 HIS A C 1
ATOM 919 O O . HIS A 1 120 ? 14.086 -34.384 -29.164 1.00 44.38 120 HIS A O 1
ATOM 925 N N . PRO A 1 121 ? 14.859 -36.437 -29.655 1.00 36.94 121 PRO A N 1
ATOM 926 C CA . PRO A 1 121 ? 15.743 -35.939 -30.694 1.00 36.94 121 PRO A CA 1
ATOM 927 C C . PRO A 1 121 ? 14.876 -35.503 -31.881 1.00 36.94 121 PRO A C 1
ATOM 929 O O . PRO A 1 121 ? 14.128 -36.306 -32.438 1.00 36.94 121 PRO A O 1
ATOM 932 N N . MET A 1 122 ? 14.973 -34.230 -32.273 1.00 39.16 122 MET A N 1
ATOM 933 C CA . MET A 1 122 ? 14.567 -33.802 -33.611 1.00 39.16 122 MET A CA 1
ATOM 934 C C . MET A 1 122 ? 15.473 -34.527 -34.605 1.00 39.16 122 MET A C 1
ATOM 936 O O . MET A 1 122 ? 16.598 -34.103 -34.859 1.00 39.16 122 MET A O 1
ATOM 940 N N . THR A 1 123 ? 15.007 -35.649 -35.146 1.00 40.75 123 THR A N 1
ATOM 941 C CA . THR A 1 123 ? 15.563 -36.176 -36.389 1.00 40.75 123 THR A CA 1
ATOM 942 C C . THR A 1 123 ? 15.241 -35.192 -37.502 1.00 40.75 123 THR A C 1
ATOM 944 O O . THR A 1 123 ? 14.082 -35.021 -37.877 1.00 40.75 123 THR A O 1
ATOM 947 N N . ASP A 1 124 ? 16.290 -34.552 -38.003 1.00 40.34 124 ASP A N 1
ATOM 948 C CA . ASP A 1 124 ? 16.329 -33.878 -39.291 1.00 40.34 124 ASP A CA 1
ATOM 949 C C . ASP A 1 124 ? 15.989 -34.903 -40.387 1.00 40.34 124 ASP A C 1
ATOM 951 O O . ASP A 1 124 ? 16.780 -35.799 -40.686 1.00 40.34 124 ASP A O 1
ATOM 955 N N . GLN A 1 125 ? 14.770 -34.846 -40.931 1.00 41.03 125 GLN A N 1
ATOM 956 C CA . GLN A 1 125 ? 14.411 -35.594 -42.133 1.00 41.03 125 GLN A CA 1
ATOM 957 C C . GLN A 1 125 ? 14.575 -34.688 -43.349 1.00 41.03 125 GLN A C 1
ATO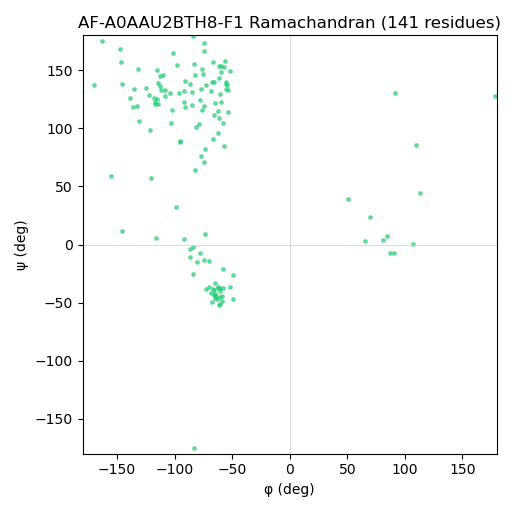M 959 O O . GLN A 1 125 ? 13.630 -34.053 -43.817 1.00 41.03 125 GLN A O 1
ATOM 964 N N . VAL A 1 126 ? 15.788 -34.689 -43.896 1.00 40.31 126 VAL A N 1
ATOM 965 C CA . VAL A 1 126 ? 16.034 -34.292 -45.281 1.00 40.31 126 VAL A CA 1
ATOM 966 C C . VAL A 1 126 ? 15.271 -35.262 -46.187 1.00 40.31 126 VAL A C 1
ATOM 968 O O . VAL A 1 126 ? 15.545 -36.462 -46.219 1.00 40.31 126 VAL A O 1
ATOM 971 N N . HIS A 1 127 ? 14.284 -34.744 -46.916 1.00 39.69 127 HIS A N 1
ATOM 972 C CA . HIS A 1 127 ? 13.635 -35.448 -48.017 1.00 39.69 127 HIS A CA 1
ATOM 973 C C . HIS A 1 127 ? 14.668 -35.770 -49.107 1.00 39.69 127 HIS A C 1
ATOM 975 O O . HIS A 1 127 ? 15.104 -34.881 -49.836 1.00 39.69 127 HIS A O 1
ATOM 981 N N . ALA A 1 128 ? 15.023 -37.048 -49.245 1.00 40.03 128 ALA A N 1
ATOM 982 C CA . ALA A 1 128 ? 15.668 -37.576 -50.439 1.00 40.03 128 ALA A CA 1
ATOM 983 C C . ALA A 1 128 ? 14.620 -38.325 -51.278 1.00 40.03 128 ALA A C 1
ATOM 985 O O . ALA A 1 128 ? 14.033 -39.316 -50.845 1.00 40.03 128 ALA A O 1
ATOM 986 N N . HIS A 1 129 ? 14.370 -37.800 -52.474 1.00 37.25 129 HIS A N 1
ATOM 987 C CA . HIS A 1 129 ? 13.578 -38.427 -53.531 1.00 37.25 129 HIS A CA 1
ATOM 988 C C . HIS A 1 129 ? 14.314 -39.691 -54.035 1.00 37.25 129 HIS A C 1
ATOM 990 O O . HIS A 1 129 ? 15.540 -39.635 -54.150 1.00 37.25 129 HIS A O 1
ATOM 996 N N . PRO A 1 130 ? 13.639 -40.819 -54.336 1.00 40.06 130 PRO A N 1
ATOM 997 C CA . PRO A 1 130 ? 14.319 -42.016 -54.804 1.00 40.06 130 PRO A CA 1
ATOM 998 C C . PRO A 1 130 ? 14.396 -41.993 -56.331 1.00 40.06 130 PRO A C 1
ATOM 1000 O O . PRO A 1 130 ? 13.363 -42.026 -56.996 1.00 40.06 130 PRO A O 1
ATOM 1003 N N . ASP A 1 131 ? 15.601 -41.975 -56.891 1.00 40.47 131 ASP A N 1
ATOM 1004 C CA . ASP A 1 131 ? 15.793 -42.403 -58.275 1.00 40.47 131 ASP A CA 1
ATOM 1005 C C . ASP A 1 131 ? 17.154 -43.086 -58.459 1.00 40.47 131 ASP A C 1
ATOM 1007 O O . ASP A 1 131 ? 18.166 -42.639 -57.917 1.00 40.47 131 ASP A O 1
ATOM 1011 N N . GLY A 1 132 ? 17.152 -44.180 -59.223 1.00 34.47 132 GLY A N 1
ATOM 1012 C CA . GLY A 1 132 ? 18.355 -44.883 -59.676 1.00 34.47 132 GLY A CA 1
ATOM 1013 C C . GLY A 1 132 ? 18.612 -46.257 -59.048 1.00 34.47 132 GLY A C 1
ATOM 1014 O O . GLY A 1 1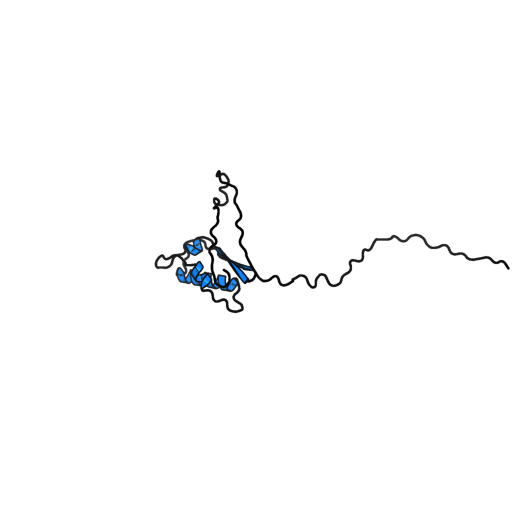32 ? 19.387 -46.395 -58.106 1.00 34.47 132 GLY A O 1
ATOM 1015 N N . ALA A 1 133 ? 18.012 -47.297 -59.632 1.00 49.91 133 ALA A N 1
ATOM 1016 C CA . ALA A 1 133 ? 18.376 -48.702 -59.428 1.00 49.91 133 ALA A CA 1
ATOM 1017 C C . ALA A 1 133 ? 19.848 -49.003 -59.823 1.00 49.91 133 ALA A C 1
ATOM 1019 O O . ALA A 1 133 ? 20.390 -48.333 -60.705 1.00 49.91 133 ALA A O 1
ATOM 1020 N N . PRO A 1 134 ? 20.501 -50.030 -59.239 1.00 49.78 134 PRO A N 1
ATOM 1021 C CA . PRO A 1 134 ? 21.869 -50.408 -59.599 1.00 49.78 134 PRO A CA 1
ATOM 1022 C C . PRO A 1 134 ? 21.910 -51.292 -60.863 1.00 49.78 134 PRO A C 1
ATOM 1024 O O . PRO A 1 134 ? 21.027 -52.136 -61.039 1.00 49.78 134 PRO A O 1
ATOM 1027 N N . PRO A 1 135 ? 22.941 -51.192 -61.726 1.00 41.81 135 PRO A N 1
ATOM 1028 C CA . PRO A 1 135 ? 23.131 -52.164 -62.792 1.00 41.81 135 PRO A CA 1
ATOM 1029 C C . PRO A 1 135 ? 23.744 -53.459 -62.240 1.00 41.81 135 PRO A C 1
ATOM 1031 O O . PRO A 1 135 ? 24.812 -53.469 -61.629 1.00 41.81 135 PRO A O 1
ATOM 1034 N N . SER A 1 136 ? 23.049 -54.563 -62.498 1.00 43.03 136 SER A N 1
ATOM 1035 C CA . SER A 1 136 ? 23.565 -55.928 -62.432 1.00 43.03 136 SER A CA 1
ATOM 1036 C C . SER A 1 136 ? 23.978 -56.354 -63.837 1.00 43.03 136 SER A C 1
ATOM 1038 O O . SER A 1 136 ? 23.159 -56.222 -64.738 1.00 43.03 136 SER A O 1
ATOM 1040 N N . THR A 1 137 ? 25.187 -56.899 -64.004 1.00 43.28 137 THR A N 1
ATOM 1041 C CA . THR A 1 137 ? 25.411 -58.168 -64.727 1.00 43.28 137 THR A CA 1
ATOM 1042 C C . THR A 1 137 ? 26.844 -58.670 -64.545 1.00 43.28 137 THR A C 1
ATOM 1044 O O . THR A 1 137 ? 27.808 -57.913 -64.623 1.00 43.28 137 THR A O 1
ATOM 1047 N N . ALA A 1 138 ? 26.932 -59.978 -64.314 1.00 44.69 138 ALA A N 1
ATOM 1048 C CA . ALA A 1 138 ? 28.121 -60.811 -64.214 1.00 44.69 138 ALA A CA 1
ATOM 1049 C C . ALA A 1 138 ? 28.644 -61.291 -65.589 1.00 44.69 138 ALA A C 1
ATOM 1051 O O . ALA A 1 138 ? 27.983 -61.087 -66.603 1.00 44.69 138 ALA A O 1
ATOM 1052 N N . HIS A 1 139 ? 29.749 -62.057 -65.522 1.00 39.66 139 HIS A N 1
ATOM 1053 C CA . HIS A 1 139 ? 30.487 -62.814 -66.555 1.00 39.66 139 HIS A CA 1
ATOM 1054 C C . HIS A 1 139 ? 31.623 -62.019 -67.235 1.00 39.66 139 HIS A C 1
ATOM 1056 O O . HIS A 1 139 ? 31.437 -60.876 -67.610 1.00 39.66 139 HIS A O 1
ATOM 1062 N N . GLU A 1 140 ? 32.860 -62.523 -67.355 1.00 38.44 140 GLU A N 1
ATOM 1063 C CA . GLU A 1 140 ? 33.251 -63.869 -67.793 1.00 38.44 140 GLU A CA 1
ATOM 1064 C C . GLU A 1 140 ? 34.720 -64.246 -67.424 1.00 38.44 140 GLU A C 1
ATOM 1066 O O . GLU A 1 140 ? 35.460 -63.453 -66.854 1.00 38.44 140 GLU A O 1
ATOM 1071 N N . ARG A 1 141 ? 35.083 -65.505 -67.711 1.00 44.94 141 ARG A N 1
ATOM 1072 C CA . ARG A 1 141 ? 36.202 -66.364 -67.249 1.00 44.94 141 ARG A CA 1
ATOM 1073 C C . ARG A 1 141 ? 37.597 -66.033 -67.824 1.00 44.94 141 ARG A C 1
ATOM 1075 O O . ARG A 1 141 ? 37.696 -65.477 -68.908 1.00 44.94 141 ARG A O 1
ATOM 1082 N N . GLY A 1 142 ? 38.650 -66.599 -67.220 1.00 42.62 142 GLY A N 1
ATOM 1083 C CA . GLY A 1 142 ? 39.916 -66.904 -67.909 1.00 42.62 142 GLY A CA 1
ATOM 1084 C C . GLY A 1 142 ? 40.978 -67.506 -66.982 1.00 42.62 142 GLY A C 1
ATOM 1085 O O . GLY A 1 142 ? 41.197 -66.963 -65.912 1.00 42.62 142 GLY A O 1
ATOM 1086 N N . VAL A 1 143 ? 41.543 -68.643 -67.393 1.00 55.94 143 VAL A N 1
ATOM 1087 C CA . VAL A 1 143 ? 42.417 -69.603 -66.678 1.00 55.94 143 VAL A CA 1
ATOM 1088 C C . VAL A 1 143 ? 43.804 -69.066 -66.333 1.00 55.94 143 VAL A C 1
ATOM 1090 O O . VAL A 1 143 ? 44.354 -68.312 -67.163 1.00 55.94 143 VAL A O 1
#

Solvent-accessible surface area (backbone atoms only — not comparable to full-atom values): 9806 Å² total; per-residue (Å²): 59,48,98,67,43,63,70,87,85,77,75,94,70,88,70,76,63,90,90,55,77,88,53,100,65,81,81,85,75,86,86,86,78,93,84,48,65,75,23,38,50,79,50,68,40,65,36,53,49,66,33,38,28,94,86,64,48,57,40,62,58,64,60,56,62,41,66,55,78,75,51,99,86,56,47,43,69,54,54,49,53,48,52,54,53,50,50,36,62,48,29,73,68,57,75,95,55,72,70,50,79,46,61,46,63,37,68,69,84,67,80,88,81,78,69,90,80,77,83,76,83,83,74,83,78,78,87,74,82,92,81,81,83,82,91,84,84,84,87,85,91,84,136

pLDDT: mean 79.22, std 20.41, range [34.47, 97.25]

Sequence (143 aa):
MRERKVTELVPRDCAPPLGMGDLPVPPPRSDHLTFTAGDFLVLYT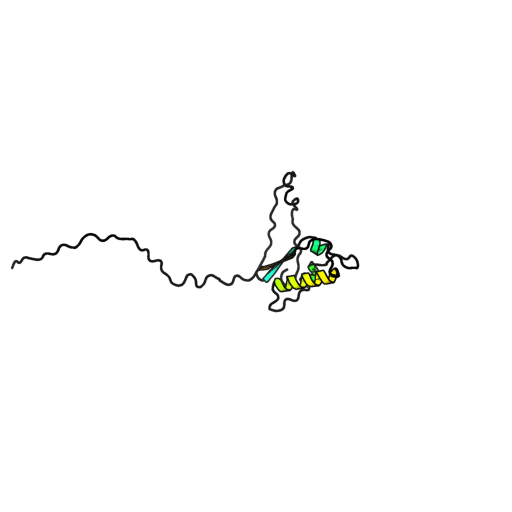DGVIEARSSTGAFYPLAERVASFPTLPGGGPDSLLRHIHRDLLSHTGGQLDDDIALLVIERVPTRHLLRPLLDGHPMTDQVHAHPDGAPPSTAHERGV

Foldseek 3Di:
DPPLDDDDDDDPDDDDDPPPVVPPDDDDDDDDDDADAFDKDKDKDVLQQCQAAPVRHGDPLRVQLSPDDPDPVCDQVNSVVSSVVVSCVRNVNDRPDDIDMDMDGRHPPDPPPPPPPPDDPPDDDDDDDDDDDDDDDDDDDDD

Nearest PDB structures (foldseek):
  3t91-assembly1_A  TM=8.462E-01  e=1.847E-03  Bacillus subtilis
  3t9q-assembly1_A  TM=8.236E-01  e=1.975E-03  Bacillus subtilis
  3pu9-assembly1_B  TM=6.772E-01  e=3.613E-03  Sphaerobacter thermophilus DSM 20745
  4tzm-assembly1_A  TM=1.943E-01  e=5.068E+00  Caenorhabditis elegans

Radius of gyration: 32.63 Å; Cα contacts (8 Å, |Δi|>4): 127; chains: 1; bounding box: 60×91×83 Å

Mean predicted aligned error: 13.34 Å

Secondary structure (DSSP, 8-state):
-BTTB------SSPPPPTT-TTSS-PPP--------TT-EEEEE-HHHHH-B-TT-PBP-HHHHHHH----TT--HHHHHHHHHHHHHHHHTT--SS---EEEEE--------SSTTSS-------------PPPP-------